Protein AF-A0A0B1SSV5-F1 (afdb_monomer_lite)

Foldseek 3Di:
DPPDDDDDPPPPQAQDADPPPVVRDRDHPPDPDDPDPPPPDDPDPPDDPVLVVQLVVLVCCLPPPVLLVLLLVLLVVPDPDPVSSVVVSVVSVLLSVCLNVLSVCCRPPPPDCPVVLSVLSVVLSVLVVVLSVCSNPPDPPNVVSVVVSVVSSVVSVVVVVVVVVVVVVVVVD

Organism: Oesophagostomum dentatum (NCBI:txid61180)

Sequence (173 aa):
MCGKFLYAPENTAHGTTCPDYRCRSIYDRNGMGVRVYPECLEPKKLIKKKFANICATARNERFNASRKTEFEEAVAKIFFSEKDVHKLKDFRKEVLFLVENCTAWLYIRLPEDHGRLKTLVMQLLHNFLEFQEEILHPRAGFATRVEELQAAVNELLASFRRCKRKQLSSSVE

Secondary structure (DSSP, 8-state):
---------TT--TTP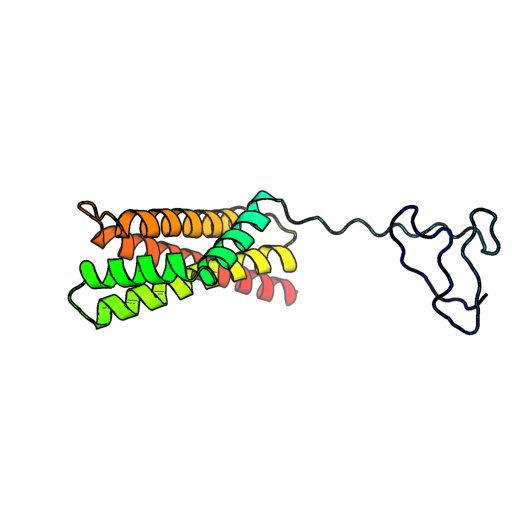BPS-TTT--B--TT-SS-------PPPP-PPPHHHHHHHHHHHHHHH-HHHHHHHHHHHHHH---HHHHHHHHHHHHHHHHHHHHHHHHHHHS--S--HHHHHHHHHHHHHHHHHHHHTTSPPTTHHHHHHHHHHHHHHHHHHHHHHHHHHHHTT--

pLDDT: mean 80.58, std 15.14, range [39.09, 97.5]

Structure (mmCIF, N/CA/C/O backbone):
data_AF-A0A0B1SSV5-F1
#
_entry.id   AF-A0A0B1SSV5-F1
#
loop_
_atom_site.group_PDB
_atom_site.id
_atom_site.type_symbol
_atom_site.label_atom_id
_atom_site.label_alt_id
_atom_site.label_comp_id
_atom_site.label_asym_id
_atom_site.label_entity_id
_atom_site.label_seq_id
_atom_site.pdbx_PDB_ins_code
_atom_site.Cartn_x
_atom_site.Cartn_y
_atom_site.Cartn_z
_atom_site.occupancy
_atom_site.B_iso_or_equiv
_atom_site.auth_seq_id
_atom_site.auth_comp_id
_atom_site.auth_asym_id
_atom_site.auth_atom_id
_atom_site.pdbx_PDB_model_num
ATOM 1 N N . MET A 1 1 ? 39.521 19.557 -32.154 1.00 58.84 1 MET A N 1
ATOM 2 C CA . MET A 1 1 ? 38.350 18.934 -31.491 1.00 58.84 1 MET A CA 1
ATOM 3 C C . MET A 1 1 ? 38.816 18.263 -30.207 1.00 58.84 1 MET A C 1
ATOM 5 O O . MET A 1 1 ? 39.871 17.648 -30.236 1.00 58.84 1 MET A O 1
ATOM 9 N N . CYS A 1 2 ? 38.084 18.384 -29.094 1.00 64.56 2 CYS A N 1
ATOM 10 C CA . CYS A 1 2 ? 38.518 17.876 -27.780 1.00 64.56 2 CYS A CA 1
ATOM 11 C C . CYS A 1 2 ? 38.210 16.384 -27.522 1.00 64.56 2 CYS A C 1
ATOM 13 O O . CYS A 1 2 ? 38.429 15.913 -26.412 1.00 64.56 2 CYS A O 1
ATOM 15 N N . GLY A 1 3 ? 37.672 15.650 -28.508 1.00 61.50 3 GLY A N 1
ATOM 16 C CA . GLY A 1 3 ? 37.435 14.197 -28.427 1.00 61.50 3 GLY A CA 1
ATOM 17 C C . GLY A 1 3 ? 36.405 13.743 -27.382 1.00 61.50 3 GLY A C 1
ATOM 18 O O . GLY A 1 3 ? 36.307 12.554 -27.106 1.00 61.50 3 GLY A O 1
ATOM 19 N N . LYS A 1 4 ? 35.648 14.670 -26.780 1.00 62.28 4 LYS A N 1
ATOM 20 C CA . LYS A 1 4 ? 34.644 14.369 -25.751 1.00 62.28 4 LYS A CA 1
ATOM 21 C C . LYS A 1 4 ? 33.272 14.142 -26.377 1.00 62.28 4 LYS A C 1
ATOM 23 O O . LYS A 1 4 ? 32.850 14.908 -27.242 1.00 62.28 4 LYS A O 1
ATOM 28 N N . PHE A 1 5 ? 32.574 13.121 -25.890 1.00 64.50 5 PHE A N 1
ATOM 29 C CA . PHE A 1 5 ? 31.191 12.834 -26.255 1.00 64.50 5 PHE A CA 1
ATOM 30 C C . PHE A 1 5 ? 30.236 13.767 -25.503 1.00 64.50 5 PHE A C 1
ATOM 32 O O . PHE A 1 5 ? 30.380 13.969 -24.296 1.00 64.50 5 PHE A O 1
ATOM 39 N N . LEU A 1 6 ? 29.260 14.322 -26.222 1.00 65.81 6 LEU A N 1
ATOM 40 C CA . LEU A 1 6 ? 28.145 15.075 -25.655 1.00 65.81 6 LEU A CA 1
ATOM 41 C C . LEU A 1 6 ? 26.880 14.225 -25.782 1.00 65.81 6 LEU A C 1
ATOM 43 O O . LEU A 1 6 ? 26.533 13.801 -26.881 1.00 65.81 6 LEU A O 1
ATOM 47 N N . TYR A 1 7 ? 26.177 14.028 -24.671 1.00 67.00 7 TYR A N 1
ATOM 48 C CA . TYR A 1 7 ? 24.841 13.444 -24.674 1.00 67.00 7 TYR A CA 1
ATOM 49 C C . TYR A 1 7 ? 23.818 14.578 -24.673 1.00 67.00 7 TYR A C 1
ATOM 51 O O . TYR A 1 7 ? 23.822 15.412 -23.768 1.00 67.00 7 TYR A O 1
ATOM 59 N N . ALA A 1 8 ? 22.953 14.612 -25.681 1.00 65.06 8 ALA A N 1
ATOM 60 C CA . ALA A 1 8 ? 21.876 15.586 -25.793 1.00 65.06 8 ALA A CA 1
ATOM 61 C C . ALA A 1 8 ? 20.588 14.880 -26.247 1.00 65.06 8 ALA A C 1
ATOM 63 O O . ALA A 1 8 ? 20.671 13.923 -27.020 1.00 65.06 8 ALA A O 1
ATOM 64 N N . PRO A 1 9 ? 19.409 15.325 -25.780 1.00 62.78 9 PRO A N 1
ATOM 65 C CA . PRO A 1 9 ? 18.135 14.910 -26.355 1.00 62.78 9 PRO A CA 1
ATOM 66 C C . PRO A 1 9 ? 18.072 15.112 -27.878 1.00 62.78 9 PRO A C 1
ATOM 68 O O . PRO A 1 9 ? 18.775 15.947 -28.458 1.00 62.78 9 PRO A O 1
ATOM 71 N N . GLU A 1 10 ? 17.204 14.342 -28.535 1.00 57.19 10 GLU A N 1
ATOM 72 C CA . GLU A 1 10 ? 17.016 14.434 -29.981 1.00 57.19 10 GLU A CA 1
ATOM 73 C C . GLU A 1 10 ? 16.643 15.872 -30.378 1.00 57.19 10 GLU A C 1
ATOM 75 O O . GLU A 1 10 ? 15.768 16.493 -29.774 1.00 57.19 10 GLU A O 1
ATOM 80 N N . ASN A 1 11 ? 17.336 16.417 -31.381 1.00 61.38 11 ASN A N 1
ATOM 81 C CA . ASN A 1 11 ? 17.186 17.791 -31.877 1.00 61.38 11 ASN A CA 1
ATOM 82 C C . ASN A 1 11 ? 17.589 18.932 -30.918 1.00 61.38 11 ASN A C 1
ATOM 84 O O . ASN A 1 11 ? 17.426 20.093 -31.289 1.00 61.38 11 ASN A O 1
ATOM 88 N N . THR A 1 12 ? 18.173 18.665 -29.742 1.00 66.81 12 THR A N 1
ATOM 89 C CA . THR A 1 12 ? 18.603 19.732 -28.807 1.00 66.81 12 THR A CA 1
ATOM 90 C C . THR A 1 12 ? 20.107 20.003 -28.813 1.00 66.81 12 THR A C 1
ATOM 92 O O . THR A 1 12 ? 20.572 20.894 -28.111 1.00 66.81 12 THR A O 1
ATOM 95 N N . ALA A 1 13 ? 20.891 19.246 -29.585 1.00 65.44 13 ALA A N 1
ATOM 96 C CA . ALA A 1 13 ? 22.340 19.447 -29.678 1.00 65.44 13 ALA A CA 1
ATOM 97 C C . ALA A 1 13 ? 22.713 20.792 -30.332 1.00 65.44 13 ALA A C 1
ATOM 99 O O . ALA A 1 13 ? 23.773 21.346 -30.051 1.00 65.44 13 ALA A O 1
ATOM 100 N N . HIS A 1 14 ? 21.839 21.336 -31.184 1.00 66.50 14 HIS A N 1
ATOM 101 C CA . HIS A 1 14 ? 22.091 22.583 -31.899 1.00 66.50 14 HIS A CA 1
ATOM 102 C C . HIS A 1 14 ? 22.230 23.777 -30.944 1.00 66.50 14 HIS A C 1
ATOM 104 O O . HIS A 1 14 ? 21.390 23.980 -30.072 1.00 66.50 14 HIS A O 1
ATOM 110 N N . GLY A 1 15 ? 23.286 24.575 -31.115 1.00 65.94 15 GLY A N 1
ATOM 111 C CA . GLY A 1 15 ? 23.541 25.760 -30.291 1.00 65.94 15 GLY A CA 1
ATOM 112 C C . GLY A 1 15 ? 24.080 25.451 -28.890 1.00 65.94 15 GLY A C 1
ATOM 113 O O . GLY A 1 15 ? 24.327 26.375 -28.120 1.00 65.94 15 GLY A O 1
ATOM 114 N N . THR A 1 16 ? 24.301 24.176 -28.555 1.00 70.44 16 THR A N 1
ATOM 115 C CA . THR A 1 16 ? 24.919 23.792 -27.281 1.00 70.44 16 THR A CA 1
ATOM 116 C C . THR A 1 16 ? 26.423 24.075 -27.330 1.00 70.44 16 THR A C 1
ATOM 118 O O . THR A 1 16 ? 27.085 23.800 -28.331 1.00 70.44 16 THR A O 1
ATOM 121 N N . THR A 1 17 ? 26.983 24.621 -26.251 1.00 69.88 17 THR A N 1
ATOM 122 C CA . THR A 1 17 ? 28.431 24.834 -26.117 1.00 69.88 17 THR A CA 1
ATOM 123 C C . THR A 1 17 ? 29.104 23.563 -25.611 1.00 69.88 17 THR A C 1
ATOM 125 O O . THR A 1 17 ? 28.587 22.887 -24.721 1.00 69.88 17 THR A O 1
ATOM 128 N N . CYS A 1 18 ? 30.282 23.243 -26.146 1.00 70.75 18 CYS A N 1
ATOM 129 C CA . CYS A 1 18 ? 31.104 22.149 -25.647 1.00 70.75 18 CYS A CA 1
ATOM 130 C C . CYS A 1 18 ? 31.358 22.312 -24.135 1.00 70.75 18 CYS A C 1
ATOM 132 O O . CYS A 1 18 ? 31.816 23.377 -23.713 1.00 70.75 18 CYS A O 1
ATOM 134 N N . PRO A 1 19 ? 31.117 21.270 -23.315 1.00 70.19 19 PRO A N 1
ATOM 135 C CA . PRO A 1 19 ? 31.323 21.338 -21.867 1.00 70.19 19 PRO A CA 1
ATOM 136 C C . PRO A 1 19 ? 32.802 21.504 -21.485 1.00 70.19 19 PRO A C 1
ATOM 138 O O . PRO A 1 19 ? 33.124 21.836 -20.346 1.00 70.19 19 PRO A O 1
ATOM 141 N N . ASP A 1 20 ? 33.725 21.287 -22.427 1.00 69.88 20 ASP A N 1
ATOM 142 C CA . ASP A 1 20 ? 35.121 21.666 -22.258 1.00 69.88 20 ASP A CA 1
ATOM 143 C C . ASP A 1 20 ? 35.307 23.174 -22.482 1.00 69.88 20 ASP A C 1
ATOM 145 O O . ASP A 1 20 ? 35.343 23.665 -23.616 1.00 69.88 20 ASP A O 1
ATOM 149 N N . TYR A 1 21 ? 35.484 23.902 -21.378 1.00 68.56 21 TYR A N 1
ATOM 150 C CA . TYR A 1 21 ? 35.699 25.352 -21.346 1.00 68.56 21 TYR A CA 1
ATOM 151 C C . TYR A 1 21 ? 36.918 25.822 -22.162 1.00 68.56 21 TYR A C 1
ATOM 153 O O . TYR A 1 21 ? 37.008 27.003 -22.515 1.00 68.56 21 TYR A O 1
ATOM 161 N N . ARG A 1 22 ? 37.858 24.918 -22.475 1.00 68.69 22 ARG A N 1
ATOM 162 C CA . ARG A 1 22 ? 39.010 25.206 -23.343 1.00 68.69 22 ARG A CA 1
ATOM 163 C C . ARG A 1 22 ? 38.681 25.044 -24.827 1.00 68.69 22 ARG A C 1
ATOM 165 O O . ARG A 1 22 ? 39.333 25.673 -25.650 1.00 68.69 22 ARG A O 1
ATOM 172 N N . CYS A 1 23 ? 37.682 24.229 -25.174 1.00 71.25 23 CYS A N 1
ATOM 173 C CA . CYS A 1 23 ? 37.288 23.961 -26.559 1.00 71.25 23 CYS A CA 1
ATOM 174 C C . CYS A 1 23 ? 36.382 25.064 -27.126 1.00 71.25 23 CYS A C 1
ATOM 176 O O . CYS A 1 23 ? 36.521 25.404 -28.297 1.00 71.25 23 CYS A O 1
ATOM 178 N N . ARG A 1 24 ? 35.459 25.609 -26.312 1.00 66.25 24 ARG A N 1
ATOM 179 C CA . ARG A 1 24 ? 34.508 26.704 -26.647 1.00 66.25 24 ARG A CA 1
ATOM 180 C C . ARG A 1 24 ? 33.706 26.540 -27.950 1.00 66.25 24 ARG A C 1
ATOM 182 O O . ARG A 1 24 ? 33.077 27.488 -28.407 1.00 66.25 24 ARG A O 1
ATOM 189 N N . SER A 1 25 ? 33.724 25.359 -28.558 1.00 66.38 25 SER A N 1
ATOM 190 C CA . SER A 1 25 ? 33.021 25.091 -29.808 1.00 66.38 25 SER A CA 1
ATOM 191 C C . SER A 1 25 ? 31.519 25.026 -29.559 1.00 66.38 25 SER A C 1
ATOM 193 O O . SER A 1 25 ? 31.085 24.484 -28.543 1.00 66.38 25 SER A O 1
ATOM 195 N N . ILE A 1 26 ? 30.742 25.565 -30.492 1.00 65.12 26 ILE A N 1
ATOM 196 C CA . ILE A 1 26 ? 29.282 25.490 -30.494 1.00 65.12 26 ILE A CA 1
ATOM 197 C C . ILE A 1 26 ? 28.891 24.440 -31.530 1.00 65.12 26 ILE A C 1
ATOM 199 O O . ILE A 1 26 ? 29.403 24.461 -32.650 1.00 65.12 26 ILE A O 1
ATOM 203 N N . TYR A 1 27 ? 28.014 23.511 -31.160 1.00 65.81 27 TYR A N 1
ATOM 204 C CA . TYR A 1 27 ? 27.519 22.493 -32.083 1.00 65.81 27 TYR A CA 1
ATOM 205 C C . TYR A 1 27 ? 26.519 23.138 -33.059 1.00 65.81 27 TYR A C 1
ATOM 207 O O . TYR A 1 27 ? 25.364 23.400 -32.714 1.00 65.81 27 TYR A O 1
ATOM 215 N N . ASP A 1 28 ? 26.967 23.445 -34.278 1.00 60.53 28 ASP A N 1
ATOM 216 C CA . ASP A 1 28 ? 26.138 24.014 -35.342 1.00 60.53 28 ASP A CA 1
ATOM 217 C C . ASP A 1 28 ? 25.609 22.942 -36.313 1.00 60.53 28 ASP A C 1
ATOM 219 O O . ASP A 1 28 ? 26.087 21.810 -36.370 1.00 60.53 28 ASP A O 1
ATOM 223 N N . ARG A 1 29 ? 24.564 23.293 -37.075 1.00 53.19 29 ARG A N 1
ATOM 224 C CA . ARG A 1 29 ? 23.945 22.407 -38.081 1.00 53.19 29 ARG A CA 1
ATOM 225 C C . ARG A 1 29 ? 24.856 22.179 -39.300 1.00 53.19 29 ARG A C 1
ATOM 227 O O . ARG A 1 29 ? 24.595 21.273 -40.084 1.00 53.19 29 ARG A O 1
ATOM 234 N N . ASN A 1 30 ? 25.897 23.006 -39.443 1.00 51.84 30 ASN A N 1
ATOM 235 C CA . ASN A 1 30 ? 26.747 23.108 -40.629 1.00 51.84 30 ASN A CA 1
ATOM 236 C C . ASN A 1 30 ? 28.135 22.471 -40.461 1.00 51.84 30 ASN A C 1
ATOM 238 O O . ASN A 1 30 ? 28.921 22.481 -41.404 1.00 51.84 30 ASN A O 1
ATOM 242 N N . GLY A 1 31 ? 28.409 21.823 -39.329 1.00 51.28 31 GLY A N 1
ATOM 243 C CA . GLY A 1 31 ? 29.458 20.818 -39.244 1.00 51.28 31 GLY A CA 1
ATOM 244 C C . GLY A 1 31 ? 30.871 21.376 -39.109 1.00 51.28 31 GLY A C 1
ATOM 245 O O . GLY A 1 31 ? 31.765 20.950 -39.835 1.00 51.28 31 GLY A O 1
ATOM 246 N N . MET A 1 32 ? 31.141 22.160 -38.061 1.00 48.69 32 MET A N 1
ATOM 247 C CA . MET A 1 32 ? 32.483 22.127 -37.436 1.00 48.69 32 MET A CA 1
ATOM 248 C C . MET A 1 32 ? 32.670 20.902 -36.518 1.00 48.69 32 MET A C 1
ATOM 250 O O . MET A 1 32 ? 33.311 20.949 -35.468 1.00 48.69 32 MET A O 1
ATOM 254 N N . GLY A 1 33 ? 32.107 19.777 -36.942 1.00 49.50 33 GLY A N 1
ATOM 255 C CA . GLY A 1 33 ? 32.162 18.461 -36.334 1.00 49.50 33 GLY A CA 1
ATOM 256 C C . GLY A 1 33 ? 32.097 17.459 -37.475 1.00 49.50 33 GLY A C 1
ATOM 257 O O . GLY A 1 33 ? 31.255 17.601 -38.359 1.00 49.50 33 GLY A O 1
ATOM 258 N N . VAL A 1 34 ? 32.988 16.467 -37.489 1.00 50.06 34 VAL A N 1
ATOM 259 C CA . VAL A 1 34 ? 32.833 15.276 -38.339 1.00 50.06 34 VAL A CA 1
ATOM 260 C C . VAL A 1 34 ? 31.371 14.830 -38.241 1.00 50.06 34 VAL A C 1
ATOM 262 O O . VAL A 1 34 ? 30.831 14.870 -37.135 1.00 50.06 34 VAL A O 1
ATOM 265 N N . ARG A 1 35 ? 30.721 14.443 -39.355 1.00 43.84 35 ARG A N 1
ATOM 266 C CA . ARG A 1 35 ? 29.391 13.807 -39.299 1.00 43.84 35 ARG A CA 1
ATOM 267 C C . ARG A 1 35 ? 29.496 12.597 -38.379 1.00 43.84 35 ARG A C 1
ATOM 269 O O . ARG A 1 35 ? 29.923 11.525 -38.791 1.00 43.84 35 ARG A O 1
ATOM 276 N N . VAL A 1 36 ? 29.155 12.799 -37.120 1.00 51.47 36 VAL A N 1
ATOM 277 C CA . VAL A 1 36 ? 28.980 11.740 -36.151 1.00 51.47 36 VAL A CA 1
ATOM 278 C C . VAL A 1 36 ? 27.577 11.233 -36.392 1.00 51.47 36 VAL A C 1
ATOM 280 O O . VAL A 1 36 ? 26.621 12.001 -36.331 1.00 51.47 36 VAL A O 1
ATOM 283 N N . TYR A 1 37 ? 27.457 9.957 -36.738 1.00 51.94 37 TYR A N 1
ATOM 284 C CA . TYR A 1 37 ? 26.188 9.271 -36.580 1.00 51.94 37 TYR A CA 1
ATOM 285 C C . TYR A 1 37 ? 25.991 9.150 -35.070 1.00 51.94 37 TYR A C 1
ATOM 287 O O . TYR A 1 37 ? 26.777 8.438 -34.439 1.00 51.94 37 TYR A O 1
ATOM 295 N N . PRO A 1 38 ? 25.063 9.910 -34.457 1.00 58.12 38 PRO A N 1
ATOM 296 C CA . PRO A 1 38 ? 24.808 9.740 -33.041 1.00 58.12 38 PRO A CA 1
ATOM 297 C C . PRO A 1 38 ? 24.371 8.292 -32.841 1.00 58.12 38 PRO A C 1
ATOM 299 O O . PRO A 1 38 ? 23.460 7.814 -33.517 1.00 58.12 38 PRO A O 1
ATOM 302 N N . GLU A 1 39 ? 25.042 7.583 -31.939 1.00 57.78 39 GLU A N 1
ATOM 303 C CA . GLU A 1 39 ? 24.510 6.324 -31.445 1.00 57.78 39 GLU A CA 1
ATOM 304 C C . GLU A 1 39 ? 23.254 6.678 -30.649 1.00 57.78 39 GLU A C 1
ATOM 306 O O . GLU A 1 39 ? 23.320 7.203 -29.534 1.00 57.78 39 GLU A O 1
ATOM 311 N N . CYS A 1 40 ? 22.094 6.501 -31.281 1.00 59.00 40 CYS A N 1
ATOM 312 C CA . CYS A 1 40 ? 20.817 6.680 -30.620 1.00 59.00 40 CYS A CA 1
ATOM 313 C C . CYS A 1 40 ? 20.726 5.625 -29.522 1.00 59.00 40 CYS A C 1
ATOM 315 O O . CYS A 1 40 ? 20.554 4.440 -29.799 1.00 59.00 40 CYS A O 1
ATOM 317 N N . LEU A 1 41 ? 20.867 6.060 -28.270 1.00 60.72 41 LEU A N 1
ATOM 318 C CA . LEU A 1 41 ? 20.605 5.186 -27.141 1.00 60.72 41 LEU A CA 1
ATOM 319 C C . LEU A 1 41 ? 19.142 4.764 -27.214 1.00 60.72 41 LEU A C 1
ATOM 321 O O . LEU A 1 41 ? 18.252 5.617 -27.251 1.00 60.72 41 LEU A O 1
ATOM 325 N N . GLU A 1 42 ? 18.903 3.456 -27.201 1.00 56.31 42 GLU A N 1
ATOM 326 C CA . GLU A 1 42 ? 17.555 2.917 -27.087 1.00 56.31 42 GLU A CA 1
ATOM 327 C C . GLU A 1 42 ? 16.862 3.561 -25.876 1.00 56.31 42 GLU A C 1
ATOM 329 O O . GLU A 1 42 ? 17.379 3.471 -24.749 1.00 56.31 42 GLU A O 1
ATOM 334 N N . PRO A 1 43 ? 15.713 4.237 -26.069 1.00 56.25 43 PRO A N 1
ATOM 335 C CA . PRO A 1 43 ? 14.969 4.824 -24.973 1.00 56.25 43 PRO A CA 1
ATOM 336 C C . PRO A 1 43 ? 14.726 3.759 -23.908 1.00 56.25 43 PRO A C 1
ATOM 338 O O . PRO A 1 43 ? 14.086 2.732 -24.157 1.00 56.25 43 PRO A O 1
ATOM 341 N N . LYS A 1 44 ? 15.235 3.990 -22.691 1.00 61.09 44 LYS A N 1
ATOM 342 C CA . LYS A 1 44 ? 14.940 3.112 -21.555 1.00 61.09 44 LYS A CA 1
ATOM 343 C C . LYS A 1 44 ? 13.425 2.954 -21.465 1.00 61.09 44 LYS A C 1
ATOM 345 O O . LYS A 1 44 ? 12.720 3.958 -21.376 1.00 61.09 44 LYS A O 1
ATOM 350 N N . LYS A 1 45 ? 12.942 1.703 -21.481 1.00 57.47 45 LYS A N 1
ATOM 351 C CA . LYS A 1 45 ? 11.513 1.368 -21.375 1.00 57.47 45 LYS A CA 1
ATOM 352 C C . LYS A 1 45 ? 10.878 2.199 -20.262 1.00 57.47 45 LYS A C 1
ATOM 354 O O . LYS A 1 45 ? 11.132 1.962 -19.081 1.00 57.47 45 LYS A O 1
ATOM 359 N N . LEU A 1 46 ? 10.071 3.183 -20.654 1.00 65.94 46 LEU A N 1
ATOM 360 C CA . LEU A 1 46 ? 9.360 4.026 -19.711 1.00 65.94 46 LEU A CA 1
ATOM 361 C C . LEU A 1 46 ? 8.429 3.147 -18.881 1.00 65.94 46 LEU A C 1
ATOM 363 O O . LEU A 1 46 ? 7.766 2.231 -19.380 1.00 65.94 46 LEU A O 1
ATOM 367 N N . ILE A 1 47 ? 8.402 3.430 -17.586 1.00 69.06 47 ILE A N 1
ATOM 368 C CA . ILE A 1 47 ? 7.518 2.769 -16.646 1.00 69.06 47 ILE A CA 1
ATOM 369 C C . ILE A 1 47 ? 6.072 2.908 -17.150 1.00 69.06 47 ILE A C 1
ATOM 371 O O . ILE A 1 47 ? 5.577 4.023 -17.319 1.00 69.06 47 ILE A O 1
ATOM 375 N N . LYS A 1 48 ? 5.368 1.784 -17.377 1.00 75.69 48 LYS A N 1
ATOM 376 C CA . LYS A 1 48 ? 3.952 1.827 -17.784 1.00 75.69 48 LYS A CA 1
ATOM 377 C C . LYS A 1 48 ? 3.172 2.654 -16.757 1.00 75.69 48 LYS A C 1
ATOM 379 O O . LYS A 1 48 ? 3.157 2.307 -15.575 1.00 75.69 48 LYS A O 1
ATOM 384 N N . LYS A 1 49 ? 2.468 3.693 -17.227 1.00 81.06 49 LYS A N 1
ATOM 385 C CA . LYS A 1 49 ? 1.716 4.654 -16.395 1.00 81.06 49 LYS A CA 1
ATOM 386 C C . LYS A 1 49 ? 0.922 3.975 -15.278 1.00 81.06 49 LYS A C 1
ATOM 388 O O . LYS A 1 49 ? 1.001 4.394 -14.132 1.00 81.06 49 LYS A O 1
ATOM 393 N N . LYS A 1 50 ? 0.239 2.866 -15.588 1.00 79.50 50 LYS A N 1
ATOM 394 C CA . LYS A 1 50 ? -0.587 2.134 -14.620 1.00 79.50 50 LYS A CA 1
ATOM 395 C C . LYS A 1 50 ? 0.144 1.707 -13.344 1.00 79.50 50 LYS A C 1
ATOM 397 O O . LYS A 1 50 ? -0.456 1.829 -12.287 1.00 79.50 50 LYS A O 1
ATOM 402 N N . PHE A 1 51 ? 1.414 1.284 -13.392 1.00 79.56 51 PHE A N 1
ATOM 403 C CA . PHE A 1 51 ? 2.132 0.970 -12.149 1.00 79.56 51 PHE A CA 1
ATOM 404 C C . PHE A 1 51 ? 3.041 2.101 -11.644 1.00 79.56 51 PHE A C 1
ATOM 406 O O . PHE A 1 51 ? 3.386 2.0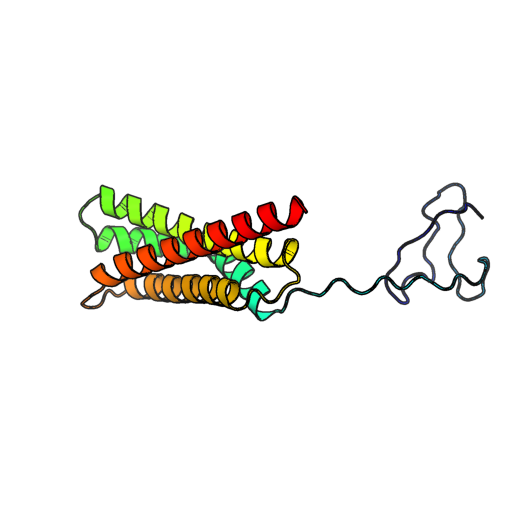98 -10.470 1.00 79.56 51 PHE A O 1
ATOM 413 N N . ALA A 1 52 ? 3.380 3.109 -12.465 1.00 84.44 52 ALA A N 1
ATOM 414 C CA . ALA A 1 52 ? 3.889 4.378 -11.914 1.00 84.44 52 ALA A CA 1
ATOM 415 C C . ALA A 1 52 ? 2.848 4.998 -10.972 1.00 84.44 52 ALA A C 1
ATOM 417 O O . ALA A 1 52 ? 3.190 5.420 -9.871 1.00 84.44 52 ALA A O 1
ATOM 418 N N . ASN A 1 53 ? 1.576 4.958 -11.377 1.00 89.94 53 ASN A N 1
ATOM 419 C CA . ASN A 1 53 ? 0.456 5.412 -10.565 1.00 89.94 53 ASN A CA 1
ATOM 420 C C . ASN A 1 53 ? 0.365 4.638 -9.246 1.00 89.94 53 ASN A C 1
ATOM 422 O O . ASN A 1 53 ? 0.248 5.272 -8.216 1.00 89.94 53 ASN A O 1
ATOM 426 N N . ILE A 1 54 ? 0.501 3.306 -9.246 1.00 92.31 54 ILE A N 1
ATOM 427 C CA . ILE A 1 54 ? 0.486 2.501 -8.005 1.00 92.31 54 ILE A CA 1
ATOM 428 C C . ILE A 1 54 ? 1.562 2.976 -7.017 1.00 92.31 54 ILE A C 1
ATOM 430 O O . ILE A 1 54 ? 1.264 3.224 -5.849 1.00 92.31 54 ILE A O 1
ATOM 434 N N . CYS A 1 55 ? 2.801 3.153 -7.490 1.00 91.75 55 CYS A N 1
ATOM 435 C CA . CYS A 1 55 ? 3.903 3.652 -6.664 1.00 91.75 55 CYS A CA 1
ATOM 436 C C . CYS A 1 55 ? 3.614 5.064 -6.129 1.00 91.75 55 CYS A C 1
ATOM 438 O O . CYS A 1 55 ? 3.754 5.323 -4.934 1.00 91.75 55 CYS A O 1
ATOM 440 N N . ALA A 1 56 ? 3.166 5.966 -7.008 1.00 92.69 56 ALA A N 1
ATOM 441 C CA . ALA A 1 56 ? 2.846 7.343 -6.656 1.00 92.69 56 ALA A CA 1
ATOM 442 C C . ALA A 1 56 ? 1.677 7.432 -5.666 1.00 92.69 56 ALA A C 1
ATOM 444 O O . ALA A 1 56 ? 1.756 8.189 -4.707 1.00 92.69 56 ALA A O 1
ATOM 445 N N . THR A 1 57 ? 0.624 6.634 -5.846 1.00 95.75 57 THR A N 1
ATOM 446 C CA . THR A 1 57 ? -0.516 6.561 -4.930 1.00 95.75 57 THR A CA 1
ATOM 447 C C . THR A 1 57 ? -0.067 6.089 -3.554 1.00 95.75 57 THR A C 1
ATOM 449 O O . THR A 1 57 ? -0.346 6.773 -2.575 1.00 95.75 57 THR A O 1
ATOM 452 N N . ALA A 1 58 ? 0.690 4.990 -3.463 1.00 96.44 58 ALA A N 1
ATOM 453 C CA . ALA A 1 58 ? 1.207 4.513 -2.181 1.00 96.44 58 ALA A CA 1
ATOM 454 C C . ALA A 1 58 ? 2.081 5.571 -1.489 1.00 96.44 58 ALA A C 1
ATOM 456 O O . ALA A 1 58 ? 1.919 5.833 -0.297 1.00 96.44 58 ALA A O 1
ATOM 457 N N . ARG A 1 59 ? 2.961 6.238 -2.247 1.00 95.56 59 ARG A N 1
ATOM 458 C CA . ARG A 1 59 ? 3.792 7.338 -1.746 1.00 95.56 59 ARG A CA 1
ATOM 459 C C . ARG A 1 59 ? 2.947 8.508 -1.240 1.00 95.56 59 ARG A C 1
ATOM 461 O O . ARG A 1 59 ? 3.179 8.988 -0.134 1.00 95.56 59 ARG A O 1
ATOM 468 N N . ASN A 1 60 ? 1.968 8.955 -2.018 1.00 96.94 60 ASN A N 1
ATOM 469 C CA . ASN A 1 60 ? 1.093 10.062 -1.644 1.00 96.94 60 ASN A CA 1
ATOM 470 C C . ASN A 1 60 ? 0.310 9.729 -0.373 1.00 96.94 60 ASN A C 1
ATOM 472 O O . ASN A 1 60 ? 0.284 10.541 0.543 1.00 96.94 60 ASN A O 1
ATOM 476 N N . GLU A 1 61 ? -0.236 8.518 -0.262 1.00 96.12 61 GLU A N 1
ATOM 477 C CA . GLU A 1 61 ? -0.916 8.059 0.951 1.00 96.12 61 GLU A CA 1
ATOM 478 C C . GLU A 1 61 ? 0.006 8.042 2.174 1.00 96.12 61 GLU A C 1
ATOM 480 O O . GLU A 1 61 ? -0.406 8.439 3.265 1.00 96.12 61 GLU A O 1
ATOM 485 N N . ARG A 1 62 ? 1.277 7.649 2.026 1.00 95.62 62 ARG A N 1
ATOM 486 C CA . ARG A 1 62 ? 2.236 7.684 3.146 1.00 95.62 62 ARG A CA 1
ATOM 487 C C . ARG A 1 62 ? 2.437 9.086 3.700 1.00 95.62 62 ARG A C 1
ATOM 489 O O . ARG A 1 62 ? 2.556 9.236 4.914 1.00 95.62 62 ARG A O 1
ATOM 496 N N . PHE A 1 63 ? 2.519 10.073 2.814 1.00 95.25 63 PHE A N 1
ATOM 497 C CA . PHE A 1 63 ? 2.830 11.456 3.169 1.00 95.25 63 PHE A CA 1
ATOM 498 C C . PHE A 1 63 ? 1.591 12.341 3.337 1.00 95.25 63 PHE A C 1
ATOM 500 O O . PHE A 1 63 ? 1.722 13.491 3.750 1.00 95.25 63 PHE A O 1
ATOM 507 N N . ASN A 1 64 ? 0.390 11.823 3.075 1.00 96.50 64 ASN A N 1
ATOM 508 C CA . ASN A 1 64 ? -0.848 12.546 3.315 1.00 96.50 64 ASN A CA 1
ATOM 509 C C . ASN A 1 64 ? -1.164 12.570 4.817 1.00 96.50 64 ASN A C 1
ATOM 511 O O . ASN A 1 64 ? -1.669 11.599 5.384 1.00 96.50 64 ASN A O 1
ATOM 515 N N . ALA A 1 65 ? -0.851 13.698 5.457 1.00 96.19 65 ALA A N 1
ATOM 516 C CA . ALA A 1 65 ? -1.066 13.895 6.886 1.00 96.19 65 ALA A CA 1
ATOM 517 C C . ALA A 1 65 ? -2.555 13.847 7.267 1.00 96.19 65 ALA A C 1
ATOM 519 O O . ALA A 1 65 ? -2.880 13.222 8.269 1.00 96.19 65 ALA A O 1
ATOM 520 N N . SER A 1 66 ? -3.445 14.431 6.450 1.00 96.38 66 SER A N 1
ATOM 521 C CA . SER A 1 66 ? -4.898 14.430 6.704 1.00 96.38 66 SER A CA 1
ATOM 522 C C . SER A 1 66 ? -5.436 13.006 6.760 1.00 96.38 66 SER A C 1
ATOM 524 O O . SER A 1 66 ? -5.964 12.576 7.781 1.00 96.38 66 SER A O 1
ATOM 526 N N . ARG A 1 67 ? -5.173 12.222 5.707 1.00 94.75 67 ARG A N 1
ATOM 527 C CA . ARG A 1 67 ? -5.641 10.833 5.610 1.00 94.75 67 ARG A CA 1
ATOM 528 C C . ARG A 1 67 ? -5.054 9.937 6.689 1.00 94.75 67 ARG A C 1
ATOM 530 O O . ARG A 1 67 ? -5.719 9.023 7.169 1.00 94.75 67 ARG A O 1
ATOM 537 N N . LYS A 1 68 ? -3.799 10.182 7.072 1.00 95.44 68 LYS A N 1
ATOM 538 C CA . LYS A 1 68 ? -3.179 9.485 8.199 1.00 95.44 68 LYS A CA 1
ATOM 539 C C . LYS A 1 68 ? -3.947 9.772 9.491 1.00 95.44 68 LYS A C 1
ATOM 541 O O . LYS A 1 68 ? -4.288 8.826 10.188 1.00 95.44 68 LYS A O 1
ATOM 546 N N . THR A 1 69 ? -4.215 11.038 9.800 1.00 95.50 69 THR A N 1
ATOM 547 C CA . THR A 1 69 ? -4.940 11.426 11.017 1.00 95.50 69 THR A CA 1
ATOM 548 C C . THR A 1 69 ? -6.353 10.848 11.038 1.00 95.50 69 THR A C 1
ATOM 550 O O . THR A 1 69 ? -6.714 10.201 12.014 1.00 95.50 69 THR A O 1
ATOM 553 N N . GLU A 1 70 ? -7.108 10.977 9.944 1.00 94.88 70 GLU A N 1
ATOM 554 C CA . GLU A 1 70 ? -8.460 10.409 9.811 1.00 94.88 70 GLU A CA 1
ATOM 555 C C . GLU A 1 70 ? -8.478 8.898 10.080 1.00 94.88 70 GLU A C 1
ATOM 557 O O . GLU A 1 70 ? -9.297 8.406 10.858 1.00 94.88 70 GLU A O 1
ATOM 562 N N . PHE A 1 71 ? -7.530 8.160 9.491 1.00 94.12 71 PHE A N 1
ATOM 563 C CA . PHE A 1 71 ? -7.381 6.727 9.735 1.00 94.12 71 PHE A CA 1
ATOM 564 C C . PHE A 1 71 ? -7.078 6.430 11.206 1.00 94.12 71 PHE A C 1
ATOM 566 O O . PHE A 1 71 ? -7.710 5.568 11.811 1.00 94.12 71 PHE A O 1
ATOM 573 N N . GLU A 1 72 ? -6.111 7.132 11.797 1.00 94.19 72 GLU A N 1
ATOM 574 C CA . GLU A 1 72 ? -5.704 6.905 13.183 1.00 94.19 72 GLU A CA 1
ATOM 575 C C . GLU A 1 72 ? -6.828 7.194 14.186 1.00 94.19 72 GLU A C 1
ATOM 577 O O . GLU A 1 72 ? -6.982 6.449 15.158 1.00 94.19 72 GLU A O 1
ATOM 582 N N . GLU A 1 73 ? -7.627 8.232 13.941 1.00 93.38 73 GLU A N 1
ATOM 583 C CA . GLU A 1 73 ? -8.817 8.551 14.729 1.00 93.38 73 GLU A CA 1
ATOM 584 C C . GLU A 1 73 ? -9.912 7.493 14.566 1.00 93.38 73 GLU A C 1
ATOM 586 O O . GLU A 1 73 ? -10.538 7.103 15.552 1.00 93.38 73 GLU A O 1
ATOM 591 N N . ALA A 1 74 ? -10.143 7.001 13.347 1.00 92.25 74 ALA A N 1
ATOM 592 C CA . ALA A 1 74 ? -11.120 5.946 13.090 1.00 92.25 74 ALA A CA 1
ATOM 593 C C . ALA A 1 74 ? -10.733 4.629 13.778 1.00 92.25 74 ALA A C 1
ATOM 595 O O . ALA A 1 74 ? -11.562 4.021 14.456 1.00 92.25 74 ALA A O 1
ATOM 596 N N . VAL A 1 75 ? -9.457 4.231 13.703 1.00 91.56 75 VAL A N 1
ATOM 597 C CA . VAL A 1 75 ? -8.929 3.067 14.434 1.00 91.56 75 VAL A CA 1
ATOM 598 C C . VAL A 1 75 ? -9.184 3.215 15.938 1.00 91.56 75 VAL A C 1
ATOM 600 O O . VAL A 1 75 ? -9.691 2.286 16.564 1.00 91.56 75 VAL A O 1
ATOM 603 N N . ALA A 1 76 ? -8.879 4.376 16.524 1.00 91.38 76 ALA A N 1
ATOM 604 C CA . ALA A 1 76 ? -9.071 4.609 17.958 1.00 91.38 76 ALA A CA 1
ATOM 605 C C . ALA A 1 76 ? -10.548 4.563 18.395 1.00 91.38 76 ALA A C 1
ATOM 607 O O . ALA A 1 76 ? -10.836 4.233 19.541 1.00 91.38 76 ALA A O 1
ATOM 608 N N . LYS A 1 77 ? -11.488 4.875 17.492 1.00 89.38 77 LYS A N 1
ATOM 609 C CA . LYS A 1 77 ? -12.935 4.796 17.758 1.00 89.38 77 LYS A CA 1
ATOM 610 C C . LYS A 1 77 ? -13.472 3.364 17.724 1.00 89.38 77 LYS A C 1
ATOM 612 O O . LYS A 1 77 ? -14.447 3.071 18.406 1.00 89.38 77 LYS A O 1
ATOM 617 N N . ILE A 1 78 ? -12.876 2.496 16.909 1.00 85.44 78 ILE A N 1
ATOM 618 C CA . ILE A 1 78 ? -13.372 1.130 16.669 1.00 85.44 78 ILE A CA 1
ATOM 619 C C . ILE A 1 78 ? -12.742 0.128 17.629 1.00 85.44 78 ILE A C 1
ATOM 621 O O . ILE A 1 78 ? -13.399 -0.813 18.071 1.00 85.44 78 ILE A O 1
ATOM 625 N N . PHE A 1 79 ? -11.460 0.310 17.936 1.00 83.50 79 PHE A N 1
ATOM 626 C CA . PHE A 1 79 ? -10.689 -0.634 18.729 1.00 83.50 79 PHE A CA 1
ATOM 627 C C . PHE A 1 79 ? -10.467 -0.086 20.137 1.00 83.50 79 PHE A C 1
ATOM 629 O O . PHE A 1 79 ? -9.854 0.958 20.323 1.00 83.50 79 PHE A O 1
ATOM 636 N N . PHE A 1 80 ? -10.922 -0.838 21.139 1.00 81.62 80 PHE A N 1
ATOM 637 C CA . PHE A 1 80 ? -10.764 -0.485 22.557 1.00 81.62 80 PHE A CA 1
ATOM 638 C C . PHE A 1 80 ? -9.377 -0.834 23.119 1.00 81.62 80 PHE A C 1
ATOM 640 O O . PHE A 1 80 ? -8.972 -0.335 24.163 1.00 81.62 80 PHE A O 1
ATOM 647 N N . SER A 1 81 ? -8.651 -1.719 22.436 1.00 89.88 81 SER A N 1
ATOM 648 C CA . SER A 1 81 ? -7.336 -2.211 22.838 1.00 89.88 81 SER A CA 1
ATOM 649 C C . SER A 1 81 ? -6.241 -1.328 22.248 1.00 89.88 81 SER A C 1
ATOM 651 O O . SER A 1 81 ? -6.065 -1.264 21.031 1.00 89.88 81 SER A O 1
ATOM 653 N N . GLU A 1 82 ? -5.457 -0.681 23.114 1.00 89.44 82 GLU A N 1
ATOM 654 C CA . GLU A 1 82 ? -4.331 0.169 22.705 1.00 89.44 82 GLU A CA 1
ATOM 655 C C . GLU A 1 82 ? -3.327 -0.589 21.822 1.00 89.44 82 GLU A C 1
ATOM 657 O O . GLU A 1 82 ? -2.789 -0.039 20.857 1.00 89.44 82 GLU A O 1
ATOM 662 N N . LYS A 1 83 ? -3.131 -1.881 22.105 1.00 89.88 83 LYS A N 1
ATOM 663 C CA . LYS A 1 83 ? -2.269 -2.770 21.323 1.00 89.88 83 LYS A CA 1
ATOM 664 C C . LYS A 1 83 ? -2.773 -2.936 19.888 1.00 89.88 83 LYS A C 1
ATOM 666 O O . LYS A 1 83 ? -1.970 -2.886 18.957 1.00 89.88 83 LYS A O 1
ATOM 671 N N . ASP A 1 84 ? -4.079 -3.119 19.701 1.00 86.88 84 ASP A N 1
ATOM 672 C CA . ASP A 1 84 ? -4.673 -3.304 18.371 1.00 86.88 84 ASP A CA 1
ATOM 673 C C . ASP A 1 84 ? -4.690 -1.995 17.581 1.00 86.88 84 ASP A C 1
ATOM 675 O O . ASP A 1 84 ? -4.401 -1.994 16.382 1.00 86.88 84 ASP A O 1
ATOM 679 N N . VAL A 1 85 ? -4.902 -0.870 18.273 1.00 90.38 85 VAL A N 1
ATOM 680 C CA . VAL A 1 85 ? -4.751 0.468 17.692 1.00 90.38 85 VAL A CA 1
ATOM 681 C C . VAL A 1 85 ? -3.337 0.649 17.141 1.00 90.38 85 VAL A C 1
ATOM 683 O O . VAL A 1 85 ? -3.172 0.946 15.958 1.00 90.38 85 VAL A O 1
ATOM 686 N N . HIS A 1 86 ? -2.304 0.422 17.958 1.00 92.50 86 HIS A N 1
ATOM 687 C CA . HIS A 1 86 ? -0.907 0.561 17.529 1.00 92.50 86 HIS A CA 1
ATOM 688 C C . HIS A 1 86 ? -0.567 -0.376 16.368 1.00 92.50 86 HIS A C 1
ATOM 690 O O . HIS A 1 86 ? 0.033 0.053 15.380 1.00 92.50 86 HIS A O 1
ATOM 696 N N . LYS A 1 87 ? -1.020 -1.631 16.445 1.00 91.12 87 LYS A N 1
ATOM 697 C CA . LYS A 1 87 ? -0.812 -2.623 15.389 1.00 91.12 87 LYS A CA 1
ATOM 698 C C . LYS A 1 87 ? -1.374 -2.151 14.048 1.00 91.12 87 LYS A C 1
ATOM 700 O O . LYS A 1 87 ? -0.682 -2.258 13.042 1.00 91.12 87 LYS A O 1
ATOM 705 N N . LEU A 1 88 ? -2.585 -1.595 14.014 1.00 91.19 88 LEU A N 1
ATOM 706 C CA . LEU A 1 88 ? -3.195 -1.097 12.774 1.00 91.19 88 LEU A CA 1
ATOM 707 C C . LEU A 1 88 ? -2.510 0.162 12.233 1.00 91.19 88 LEU A C 1
ATOM 709 O O . LEU A 1 88 ? -2.365 0.310 11.015 1.00 91.19 88 LEU A O 1
ATOM 713 N N . LYS A 1 89 ? -2.028 1.045 13.115 1.00 93.44 89 LYS A N 1
ATOM 714 C CA . LYS A 1 89 ? -1.224 2.210 12.713 1.00 93.44 89 LYS A CA 1
ATOM 715 C C . LYS A 1 89 ? 0.072 1.793 12.023 1.00 93.44 89 LYS A C 1
ATOM 717 O O . LYS A 1 89 ? 0.442 2.374 10.999 1.00 93.44 89 LYS A O 1
ATOM 722 N N . ASP A 1 90 ? 0.754 0.788 12.558 1.00 93.50 90 ASP A N 1
ATOM 723 C CA . ASP A 1 90 ? 1.975 0.258 11.953 1.00 93.50 90 ASP A CA 1
ATOM 724 C C . ASP A 1 90 ? 1.684 -0.565 10.698 1.00 93.50 90 ASP A C 1
ATOM 726 O O . ASP A 1 90 ? 2.400 -0.425 9.705 1.00 93.50 90 ASP A O 1
ATOM 730 N N . PHE A 1 91 ? 0.573 -1.301 10.677 1.00 93.31 91 PHE A N 1
ATOM 731 C CA . PHE A 1 91 ? 0.121 -2.042 9.504 1.00 93.31 91 PHE A CA 1
ATOM 732 C C . PHE A 1 91 ? -0.108 -1.128 8.292 1.00 93.31 91 PHE A C 1
ATOM 734 O O . PHE A 1 91 ? 0.353 -1.427 7.190 1.00 93.31 91 PHE A O 1
ATOM 741 N N . ARG A 1 92 ? -0.718 0.051 8.488 1.00 95.44 92 ARG A N 1
ATOM 742 C CA . ARG A 1 92 ? -0.838 1.071 7.431 1.00 95.44 92 ARG A CA 1
ATOM 743 C C . ARG A 1 92 ? 0.522 1.458 6.849 1.00 95.44 92 ARG A C 1
ATOM 745 O O . ARG A 1 92 ? 0.672 1.560 5.630 1.00 95.44 92 ARG A O 1
ATOM 752 N N . LYS A 1 93 ? 1.517 1.705 7.707 1.00 95.44 93 LYS A N 1
ATOM 753 C CA . LYS A 1 93 ? 2.870 2.064 7.254 1.00 95.44 93 LYS A CA 1
ATOM 754 C C . LYS A 1 93 ? 3.498 0.909 6.481 1.00 95.44 93 LYS A C 1
ATOM 756 O O . LYS A 1 93 ? 4.084 1.151 5.429 1.00 95.44 93 LYS A O 1
ATOM 761 N N . GLU A 1 94 ? 3.361 -0.312 6.990 1.00 95.56 94 GLU A N 1
ATOM 762 C CA . GLU A 1 94 ? 3.902 -1.527 6.385 1.00 95.56 94 GLU A CA 1
ATOM 763 C C . GLU A 1 94 ? 3.350 -1.737 4.974 1.00 95.56 94 GLU A C 1
ATOM 765 O O . GLU A 1 94 ? 4.132 -1.818 4.027 1.00 95.56 94 GLU A O 1
ATOM 770 N N . VAL A 1 95 ? 2.025 -1.753 4.810 1.00 96.81 95 VAL A N 1
ATOM 771 C CA . VAL A 1 95 ? 1.382 -1.994 3.511 1.00 96.81 95 VAL A CA 1
ATOM 772 C C . VAL A 1 95 ? 1.814 -0.954 2.481 1.00 96.81 95 VAL A C 1
ATOM 774 O O . VAL A 1 95 ? 2.280 -1.310 1.395 1.00 96.81 95 VAL A O 1
ATOM 777 N N . LEU A 1 96 ? 1.722 0.334 2.818 1.00 97.50 96 LEU A N 1
ATOM 778 C CA . LEU A 1 96 ? 2.068 1.403 1.881 1.00 97.50 96 LEU A CA 1
ATOM 779 C C . LEU A 1 96 ? 3.566 1.410 1.539 1.00 97.50 96 LEU A C 1
ATOM 781 O O . LEU A 1 96 ? 3.940 1.621 0.382 1.00 97.50 96 LEU A O 1
ATOM 785 N N . PHE A 1 97 ? 4.432 1.145 2.522 1.00 96.06 97 PHE A N 1
ATOM 786 C CA . PHE A 1 97 ? 5.870 1.006 2.299 1.00 96.06 97 PHE A CA 1
ATOM 787 C C . PHE A 1 97 ? 6.176 -0.184 1.386 1.00 96.06 97 PHE A C 1
ATOM 789 O O . PHE A 1 97 ? 6.967 -0.048 0.448 1.00 96.06 97 PHE A O 1
ATOM 796 N N . LEU A 1 98 ? 5.551 -1.337 1.630 1.00 96.12 98 LEU A N 1
ATOM 797 C CA . LEU A 1 98 ? 5.726 -2.532 0.812 1.00 96.12 98 LEU A CA 1
ATOM 798 C C . LEU A 1 98 ? 5.292 -2.279 -0.626 1.00 96.12 98 LEU A C 1
ATOM 800 O O . LEU A 1 98 ? 6.060 -2.593 -1.531 1.00 96.12 98 LEU A O 1
ATOM 804 N N . VAL A 1 99 ? 4.124 -1.674 -0.852 1.00 96.44 99 VAL A N 1
ATOM 805 C CA . VAL A 1 99 ? 3.631 -1.369 -2.203 1.00 96.44 99 VAL A CA 1
ATOM 806 C C . VAL A 1 99 ? 4.590 -0.441 -2.951 1.00 96.44 99 VAL A C 1
ATOM 808 O O . VAL A 1 99 ? 4.963 -0.757 -4.084 1.00 96.44 99 VAL A O 1
ATOM 811 N N . GLU A 1 100 ? 5.030 0.665 -2.339 1.00 94.25 100 GLU A N 1
ATOM 812 C CA . GLU A 1 100 ? 5.966 1.613 -2.969 1.00 94.25 100 GLU A CA 1
ATOM 813 C C . GLU A 1 100 ? 7.277 0.911 -3.361 1.00 94.25 100 GLU A C 1
ATOM 815 O O . GLU A 1 100 ? 7.689 0.944 -4.524 1.00 94.25 100 GLU A O 1
ATOM 820 N N . ASN A 1 101 ? 7.900 0.204 -2.414 1.00 91.62 101 ASN A N 1
ATOM 821 C CA . ASN A 1 101 ? 9.200 -0.432 -2.630 1.00 91.62 101 ASN A CA 1
ATOM 822 C C . ASN A 1 101 ? 9.123 -1.634 -3.578 1.00 91.62 101 ASN A C 1
ATOM 824 O O . ASN A 1 101 ? 9.991 -1.793 -4.437 1.00 91.62 101 ASN A O 1
ATOM 828 N N . CYS A 1 102 ? 8.090 -2.471 -3.464 1.00 92.19 102 CYS A N 1
ATOM 829 C CA . CYS A 1 102 ? 7.886 -3.615 -4.352 1.00 92.19 102 CYS A CA 1
ATOM 830 C C . CYS A 1 102 ? 7.660 -3.156 -5.792 1.00 92.19 102 CYS A C 1
ATOM 832 O O . CYS A 1 102 ? 8.253 -3.713 -6.717 1.00 92.19 102 CYS A O 1
ATOM 834 N N . THR A 1 103 ? 6.848 -2.113 -5.984 1.00 90.44 103 THR A N 1
ATOM 835 C CA . THR A 1 103 ? 6.609 -1.528 -7.305 1.00 90.44 103 THR A CA 1
ATOM 836 C C . THR A 1 103 ? 7.897 -0.944 -7.880 1.00 90.44 103 THR A C 1
ATOM 838 O O . THR A 1 103 ? 8.259 -1.268 -9.010 1.00 90.44 103 THR A O 1
ATOM 841 N N . ALA A 1 104 ? 8.637 -0.147 -7.100 1.00 87.19 104 ALA A N 1
ATOM 842 C CA . ALA A 1 104 ? 9.920 0.414 -7.522 1.00 87.19 104 ALA A CA 1
ATOM 843 C C . ALA A 1 104 ? 10.938 -0.678 -7.899 1.00 87.19 104 ALA A C 1
ATOM 845 O O . ALA A 1 104 ? 11.589 -0.591 -8.941 1.00 87.19 104 ALA A O 1
ATOM 846 N N . TRP A 1 105 ? 11.040 -1.743 -7.100 1.00 86.69 105 TRP A N 1
ATOM 847 C CA . TRP A 1 105 ? 11.946 -2.858 -7.373 1.00 86.69 105 TRP A CA 1
ATOM 848 C C . TRP A 1 105 ? 11.576 -3.615 -8.653 1.00 86.69 105 TRP A C 1
ATOM 850 O O . TRP A 1 105 ? 12.452 -3.851 -9.487 1.00 86.69 105 TRP A O 1
ATOM 860 N N . LEU A 1 106 ? 10.288 -3.927 -8.852 1.00 86.31 106 LEU A N 1
ATOM 861 C CA . LEU A 1 106 ? 9.787 -4.566 -10.077 1.00 86.31 106 LEU A CA 1
ATOM 862 C C . LEU A 1 106 ? 10.108 -3.752 -11.334 1.00 86.31 106 LEU A C 1
ATOM 864 O O . LEU A 1 106 ? 10.222 -4.325 -12.412 1.00 86.31 106 LEU A O 1
ATOM 868 N N . TYR A 1 107 ? 10.263 -2.435 -11.206 1.00 77.88 107 TYR A N 1
ATOM 869 C CA . TYR A 1 107 ? 10.634 -1.573 -12.321 1.00 77.88 107 TYR A CA 1
ATOM 870 C C . TYR A 1 107 ? 12.127 -1.447 -12.556 1.00 77.88 107 TYR A C 1
ATOM 872 O O . TYR A 1 107 ? 12.561 -1.471 -13.704 1.00 77.88 107 TYR A O 1
ATOM 880 N N . ILE A 1 108 ? 12.911 -1.288 -11.493 1.00 77.50 108 ILE A N 1
ATOM 881 C CA . ILE A 1 108 ? 14.355 -1.069 -11.619 1.00 77.50 108 ILE A CA 1
ATOM 882 C C . ILE A 1 108 ? 15.063 -2.360 -12.029 1.00 77.50 108 ILE A C 1
ATOM 884 O O . ILE A 1 108 ? 16.031 -2.319 -12.785 1.00 77.50 108 ILE A O 1
ATOM 888 N N . ARG A 1 109 ? 14.626 -3.501 -11.489 1.00 71.38 109 ARG A N 1
ATOM 889 C CA . ARG A 1 109 ? 15.409 -4.740 -11.531 1.00 71.38 109 ARG A CA 1
ATOM 890 C C . ARG A 1 109 ? 14.887 -5.772 -12.524 1.00 71.38 109 ARG A C 1
ATOM 892 O O . ARG A 1 109 ? 15.645 -6.670 -12.868 1.00 71.38 109 ARG A O 1
ATOM 899 N N . LEU A 1 110 ? 13.626 -5.690 -12.949 1.00 66.06 110 LEU A N 1
ATOM 900 C CA . LEU A 1 110 ? 12.955 -6.797 -13.631 1.00 66.06 110 LEU A CA 1
ATOM 901 C C . LEU A 1 110 ? 12.360 -6.369 -14.989 1.00 66.06 110 LEU A C 1
ATOM 903 O O . LEU A 1 110 ? 11.228 -5.881 -15.046 1.00 66.06 110 LEU A O 1
ATOM 907 N N . PRO A 1 111 ? 13.087 -6.576 -16.103 1.00 58.06 111 PRO A N 1
ATOM 908 C CA . PRO A 1 111 ? 12.545 -6.387 -17.449 1.00 58.06 111 PRO A CA 1
ATOM 909 C C . PRO A 1 111 ? 11.587 -7.516 -17.886 1.00 58.06 111 PRO A C 1
ATOM 911 O O . PRO A 1 111 ? 10.869 -7.343 -18.873 1.00 58.06 111 PRO A O 1
ATOM 914 N N . GLU A 1 112 ? 11.558 -8.638 -17.160 1.00 60.47 112 GLU A N 1
ATOM 915 C CA . GLU A 1 112 ? 10.720 -9.817 -17.419 1.00 60.47 112 GLU A CA 1
ATOM 916 C C . GLU A 1 112 ? 9.239 -9.624 -17.029 1.00 60.47 112 GLU A C 1
ATOM 918 O O . GLU A 1 112 ? 8.855 -8.742 -16.243 1.00 60.47 112 GLU A O 1
ATOM 923 N N . ASP A 1 113 ? 8.367 -10.467 -17.592 1.00 65.50 113 ASP A N 1
ATOM 924 C CA . ASP A 1 113 ? 6.9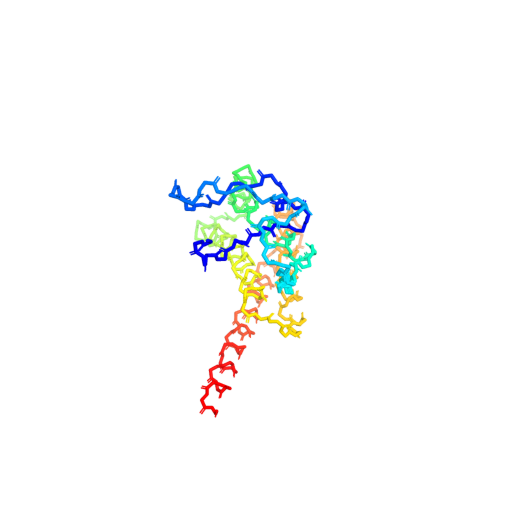25 -10.411 -17.360 1.00 65.50 113 ASP A CA 1
ATOM 925 C C . ASP A 1 113 ? 6.527 -11.026 -16.009 1.00 65.50 113 ASP A C 1
ATOM 927 O O . ASP A 1 113 ? 5.947 -12.103 -15.901 1.00 65.50 113 ASP A O 1
ATOM 931 N N . HIS A 1 114 ? 6.811 -10.303 -14.927 1.00 76.75 114 HIS A N 1
ATOM 932 C CA . HIS A 1 114 ? 6.327 -10.645 -13.588 1.00 76.75 114 HIS A CA 1
ATOM 933 C C . HIS A 1 114 ? 4.884 -10.181 -13.372 1.00 76.75 114 HIS A C 1
ATOM 935 O O . HIS A 1 114 ? 4.573 -9.542 -12.360 1.00 76.75 114 HIS A O 1
ATOM 941 N N . GLY A 1 115 ? 4.001 -10.490 -14.326 1.00 83.00 115 GLY A N 1
ATOM 942 C CA . GLY A 1 115 ? 2.586 -10.125 -14.298 1.00 83.00 115 GLY A CA 1
ATOM 943 C C . GLY A 1 115 ? 1.932 -10.464 -12.959 1.00 83.00 115 GLY A C 1
ATOM 944 O O . GLY A 1 115 ? 1.312 -9.599 -12.351 1.00 83.00 115 GLY A O 1
ATOM 945 N N . ARG A 1 116 ? 2.193 -11.664 -12.418 1.00 87.94 116 ARG A N 1
ATOM 946 C CA . ARG A 1 116 ? 1.658 -12.093 -11.113 1.00 87.94 116 ARG A CA 1
ATOM 947 C C . ARG A 1 116 ? 2.091 -11.194 -9.950 1.00 87.94 116 ARG A C 1
ATOM 949 O O . ARG A 1 116 ? 1.245 -10.803 -9.158 1.00 87.94 116 ARG A O 1
ATOM 956 N N . LEU A 1 117 ? 3.380 -10.853 -9.832 1.00 90.00 117 LEU A N 1
ATOM 957 C CA . LEU A 1 117 ? 3.853 -9.985 -8.740 1.00 90.00 117 LEU A CA 1
ATOM 958 C C . LEU A 1 117 ? 3.265 -8.582 -8.866 1.00 90.00 117 LEU A C 1
ATOM 960 O O . LEU A 1 117 ? 2.825 -8.013 -7.874 1.00 90.00 117 LEU A O 1
ATOM 964 N N . LYS A 1 118 ? 3.210 -8.050 -10.090 1.00 89.00 118 LYS A N 1
ATOM 965 C CA . LYS A 1 118 ? 2.603 -6.745 -10.364 1.00 89.00 118 LYS A CA 1
ATOM 966 C C . LYS A 1 118 ? 1.120 -6.727 -9.975 1.00 89.00 118 LYS A C 1
ATOM 968 O O . LYS A 1 118 ? 0.680 -5.771 -9.344 1.00 89.00 118 LYS A O 1
ATOM 973 N N . THR A 1 119 ? 0.378 -7.786 -10.299 1.00 91.06 119 THR A N 1
ATOM 974 C CA . THR A 1 119 ? -1.030 -7.946 -9.908 1.00 91.06 119 THR A CA 1
ATOM 975 C C . THR A 1 119 ? -1.192 -8.020 -8.394 1.00 91.06 119 THR A C 1
ATOM 977 O O . THR A 1 119 ? -2.026 -7.299 -7.863 1.00 91.06 119 THR A O 1
ATOM 980 N N . LEU A 1 120 ? -0.362 -8.797 -7.690 1.00 94.25 120 LEU A N 1
ATOM 981 C CA . LEU A 1 120 ? -0.428 -8.890 -6.226 1.00 94.25 120 LEU A CA 1
ATOM 982 C C . LEU A 1 120 ? -0.163 -7.540 -5.545 1.00 94.25 120 LEU A C 1
ATOM 984 O O . LEU A 1 120 ? -0.883 -7.168 -4.625 1.00 94.25 120 LEU A O 1
ATOM 988 N N . VAL A 1 121 ? 0.836 -6.778 -6.010 1.00 94.69 121 VAL A N 1
ATOM 989 C CA . VAL A 1 121 ? 1.117 -5.435 -5.469 1.00 94.69 121 VAL A CA 1
ATOM 990 C C . VAL A 1 121 ? -0.061 -4.485 -5.712 1.00 94.69 121 VAL A C 1
ATOM 992 O O . VAL A 1 121 ? -0.451 -3.741 -4.816 1.00 94.69 121 VAL A O 1
ATOM 995 N N . MET A 1 122 ? -0.639 -4.524 -6.915 1.00 94.31 122 MET A N 1
ATOM 996 C CA . MET A 1 122 ? -1.802 -3.714 -7.280 1.00 94.31 122 MET A CA 1
ATOM 997 C C . MET A 1 122 ? -3.023 -4.058 -6.420 1.00 94.31 122 MET A C 1
ATOM 999 O O . MET A 1 122 ? -3.651 -3.160 -5.868 1.00 94.31 122 MET A O 1
ATOM 1003 N N . GLN A 1 123 ? -3.334 -5.348 -6.274 1.00 95.25 123 GLN A N 1
ATOM 1004 C CA . GLN A 1 123 ? -4.447 -5.833 -5.456 1.00 95.25 123 GLN A CA 1
ATOM 1005 C C . GLN A 1 123 ? -4.272 -5.458 -3.986 1.00 95.25 123 GLN A C 1
ATOM 1007 O O . GLN A 1 123 ? -5.218 -4.971 -3.378 1.00 95.25 123 GLN A O 1
ATOM 1012 N N . LEU A 1 124 ? -3.064 -5.606 -3.430 1.00 97.06 124 LEU A N 1
ATOM 1013 C CA . LEU A 1 124 ? -2.793 -5.204 -2.051 1.00 97.06 124 LEU A CA 1
ATOM 1014 C C . LEU A 1 124 ? -3.073 -3.711 -1.833 1.00 97.06 124 LEU A C 1
ATOM 1016 O O . LEU A 1 124 ? -3.694 -3.355 -0.836 1.00 97.06 124 LEU A O 1
ATOM 1020 N N . LEU A 1 125 ? -2.657 -2.843 -2.765 1.00 97.06 125 LEU A N 1
ATOM 1021 C CA . LEU A 1 125 ? -2.948 -1.413 -2.662 1.00 97.06 125 LEU A CA 1
ATOM 1022 C C . LEU A 1 125 ? -4.452 -1.136 -2.727 1.00 97.06 125 LEU A C 1
ATOM 1024 O O . LEU A 1 125 ? -4.957 -0.411 -1.880 1.00 97.06 125 LEU A O 1
ATOM 1028 N N . HIS A 1 126 ? -5.161 -1.695 -3.710 1.00 95.44 126 HIS A N 1
ATOM 1029 C CA . HIS A 1 126 ? -6.600 -1.461 -3.856 1.00 95.44 126 HIS A CA 1
ATOM 1030 C C . HIS A 1 126 ? -7.379 -1.930 -2.629 1.00 95.44 126 HIS A C 1
ATOM 1032 O O . HIS A 1 126 ? -8.120 -1.138 -2.054 1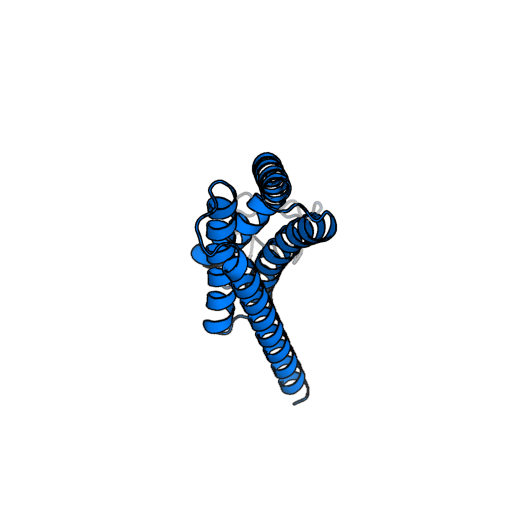.00 95.44 126 HIS A O 1
ATOM 1038 N N . ASN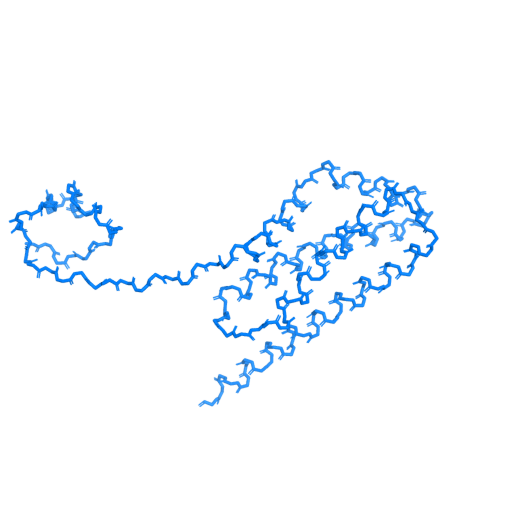 A 1 127 ? -7.127 -3.156 -2.170 1.00 95.00 127 ASN A N 1
ATOM 1039 C CA . ASN A 1 127 ? -7.780 -3.703 -0.985 1.00 95.00 127 ASN A CA 1
ATOM 1040 C C . ASN A 1 127 ? -7.481 -2.853 0.260 1.00 95.00 127 ASN A C 1
ATOM 1042 O O . ASN A 1 127 ? -8.354 -2.659 1.100 1.00 95.00 127 ASN A O 1
ATOM 1046 N N . PHE A 1 128 ? -6.257 -2.328 0.387 1.00 95.69 128 PHE A N 1
ATOM 1047 C CA . PHE A 1 128 ? -5.898 -1.456 1.503 1.00 95.69 128 PHE A CA 1
ATOM 1048 C C . PHE A 1 128 ? -6.597 -0.095 1.437 1.00 95.69 128 PHE A C 1
ATOM 1050 O O . PHE A 1 128 ? -7.029 0.418 2.465 1.00 95.69 128 PHE A O 1
ATOM 1057 N N . LEU A 1 129 ? -6.718 0.497 0.247 1.00 95.12 129 LEU A N 1
ATOM 1058 C CA . LEU A 1 129 ? -7.442 1.757 0.075 1.00 95.12 129 LEU A CA 1
ATOM 1059 C C . LEU A 1 129 ? -8.927 1.585 0.397 1.00 95.12 129 LEU A C 1
ATOM 1061 O O . LEU A 1 129 ? -9.474 2.408 1.118 1.00 95.12 129 LEU A O 1
ATOM 1065 N N . GLU A 1 130 ? -9.551 0.503 -0.069 1.00 93.38 130 GLU A N 1
ATOM 1066 C CA . GLU A 1 130 ? -10.934 0.165 0.286 1.00 93.38 130 GLU A CA 1
ATOM 1067 C C . GLU A 1 130 ? -11.097 -0.007 1.795 1.00 93.38 130 GLU A C 1
ATOM 1069 O O . GLU A 1 130 ? -11.988 0.590 2.388 1.00 93.38 130 GLU A O 1
ATOM 1074 N N . PHE A 1 131 ? -10.190 -0.739 2.440 1.00 92.75 131 PHE A N 1
ATOM 1075 C CA . PHE A 1 131 ? -10.173 -0.874 3.894 1.00 92.75 131 PHE A CA 1
ATOM 1076 C C . PHE A 1 131 ? -10.026 0.473 4.618 1.00 92.75 131 PHE A C 1
ATOM 1078 O O . PHE A 1 131 ? -10.677 0.699 5.637 1.00 92.75 131 PHE A O 1
ATOM 1085 N N . GLN A 1 132 ? -9.196 1.381 4.095 1.00 92.38 132 GLN A N 1
ATOM 1086 C CA . GLN A 1 132 ? -9.019 2.724 4.650 1.00 92.38 132 GLN A CA 1
ATOM 1087 C C . GLN A 1 132 ? -10.285 3.586 4.506 1.00 92.38 132 GLN A C 1
ATOM 1089 O O . GLN A 1 132 ? -10.488 4.473 5.326 1.00 92.38 132 GLN A O 1
ATOM 1094 N N . GLU A 1 133 ? -11.142 3.336 3.516 1.00 91.81 133 GLU A N 1
ATOM 1095 C CA . GLU A 1 133 ? -12.467 3.971 3.431 1.00 91.81 133 GLU A CA 1
ATOM 1096 C C . GLU A 1 133 ? -13.485 3.273 4.348 1.00 91.81 133 GLU A C 1
ATOM 1098 O O . GLU A 1 133 ? -14.244 3.922 5.065 1.00 91.81 133 GLU A O 1
ATOM 1103 N N . GLU A 1 134 ? -13.484 1.937 4.374 1.00 90.88 134 GLU A N 1
ATOM 1104 C CA . GLU A 1 134 ? -14.385 1.129 5.204 1.00 90.88 134 GLU A CA 1
ATOM 1105 C C . GLU A 1 134 ? -14.206 1.411 6.696 1.00 90.88 134 GLU A C 1
ATOM 1107 O O . GLU A 1 134 ? -15.184 1.399 7.436 1.00 90.88 134 GLU A O 1
ATOM 1112 N N . ILE A 1 135 ? -12.987 1.701 7.156 1.00 89.50 135 ILE A N 1
ATOM 1113 C CA . ILE A 1 135 ? -12.746 2.007 8.569 1.00 89.50 135 ILE A CA 1
ATOM 1114 C C . ILE A 1 135 ? -13.396 3.325 9.004 1.00 89.50 135 ILE A C 1
ATOM 1116 O O . ILE A 1 135 ? -13.719 3.488 10.175 1.00 89.50 135 ILE A O 1
ATOM 1120 N N . LEU A 1 136 ? -13.633 4.263 8.084 1.00 87.56 136 LEU A N 1
ATOM 1121 C CA . LEU A 1 136 ? -14.362 5.493 8.403 1.00 87.56 136 LEU A CA 1
ATOM 1122 C C . LEU A 1 136 ? -15.842 5.190 8.681 1.00 87.56 136 LEU A C 1
ATOM 1124 O O . LEU A 1 136 ? -16.475 5.866 9.497 1.00 87.56 136 LEU A O 1
ATOM 1128 N N . HIS A 1 137 ? -16.379 4.142 8.046 1.00 84.88 137 HIS A N 1
ATOM 1129 C CA . HIS A 1 137 ? -17.771 3.699 8.159 1.00 84.88 137 HIS A CA 1
ATOM 1130 C C . HIS A 1 137 ? -17.870 2.162 8.264 1.00 84.88 137 HIS A C 1
ATOM 1132 O O . HIS A 1 137 ? -18.279 1.501 7.300 1.00 84.88 137 HIS A O 1
ATOM 1138 N N . PRO A 1 138 ? -17.507 1.576 9.424 1.00 80.56 138 PRO A N 1
ATOM 1139 C CA . PRO A 1 138 ? -17.335 0.134 9.560 1.00 80.56 138 PRO A CA 1
ATOM 1140 C C . PRO A 1 138 ? -18.632 -0.622 9.310 1.00 80.56 138 PRO A C 1
ATOM 1142 O O . PRO A 1 138 ? -19.675 -0.324 9.895 1.00 80.56 138 PRO A O 1
ATOM 1145 N N . ARG A 1 139 ? -18.558 -1.644 8.461 1.00 80.00 139 ARG A N 1
ATOM 1146 C CA . ARG A 1 139 ? -19.664 -2.573 8.213 1.00 80.00 139 ARG A CA 1
ATOM 1147 C C . ARG A 1 139 ? -19.487 -3.844 9.038 1.00 80.00 139 ARG A C 1
ATOM 1149 O O . ARG A 1 139 ? -18.398 -4.142 9.535 1.00 80.00 139 ARG A O 1
ATOM 1156 N N . ALA A 1 140 ? -20.561 -4.621 9.160 1.00 78.44 140 ALA A N 1
ATOM 1157 C CA . ALA A 1 140 ? -20.472 -5.970 9.709 1.00 78.44 140 ALA A CA 1
ATOM 1158 C C . ALA A 1 140 ? -19.400 -6.776 8.947 1.00 78.44 140 ALA A C 1
ATOM 1160 O O . ALA A 1 140 ? -19.366 -6.748 7.719 1.00 78.44 140 ALA A O 1
ATOM 1161 N N . GLY A 1 141 ? -18.514 -7.459 9.678 1.00 73.69 141 GLY A N 1
ATOM 1162 C CA . GLY A 1 141 ? -17.391 -8.204 9.091 1.00 73.69 141 GLY A CA 1
ATOM 1163 C C . GLY A 1 141 ? -16.073 -7.429 8.967 1.00 73.69 141 GLY A C 1
ATOM 1164 O O . GLY A 1 141 ? -15.099 -7.985 8.484 1.00 73.69 141 GLY A O 1
ATOM 1165 N N . PHE A 1 142 ? -15.968 -6.186 9.451 1.00 80.25 142 PHE A N 1
ATOM 1166 C CA . PHE A 1 142 ? -14.708 -5.424 9.379 1.00 80.25 142 PHE A CA 1
ATOM 1167 C C . PHE A 1 142 ? -13.495 -6.149 10.005 1.00 80.25 142 PHE A C 1
ATOM 1169 O O . PHE A 1 142 ? -12.374 -6.033 9.514 1.00 80.25 142 PHE A O 1
ATOM 1176 N N . ALA A 1 143 ? -13.709 -6.948 11.056 1.00 77.25 143 ALA A N 1
ATOM 1177 C CA . ALA A 1 143 ? -12.641 -7.718 11.693 1.00 77.25 143 ALA A CA 1
ATOM 1178 C C . ALA A 1 143 ? -11.967 -8.722 10.734 1.00 77.25 143 ALA A C 1
ATOM 1180 O O . ALA A 1 143 ? -10.743 -8.850 10.761 1.00 77.25 143 ALA A O 1
ATOM 1181 N N . THR A 1 144 ? -12.722 -9.372 9.836 1.00 85.69 144 THR A N 1
ATOM 1182 C CA . THR A 1 144 ? -12.145 -10.329 8.874 1.00 85.69 144 THR A CA 1
ATOM 1183 C C . THR A 1 144 ? -11.310 -9.628 7.804 1.00 85.69 144 THR A C 1
ATOM 1185 O O . THR A 1 144 ? -10.324 -10.188 7.334 1.00 85.69 144 THR A O 1
ATOM 1188 N N . ARG A 1 145 ? -11.619 -8.364 7.479 1.00 87.62 145 ARG A N 1
ATOM 1189 C CA . ARG A 1 145 ? -10.850 -7.562 6.507 1.00 87.62 145 ARG A CA 1
ATOM 1190 C C . ARG A 1 145 ? -9.407 -7.336 6.949 1.00 87.62 145 ARG A C 1
ATOM 1192 O O . ARG A 1 145 ? -8.500 -7.343 6.117 1.00 87.62 145 ARG A O 1
ATOM 1199 N N . VAL A 1 146 ? -9.176 -7.175 8.254 1.00 86.25 146 VAL A N 1
ATOM 1200 C CA . VAL A 1 146 ? -7.819 -7.037 8.810 1.00 86.25 146 VAL A CA 1
ATOM 1201 C C . VAL A 1 146 ? -7.010 -8.316 8.572 1.00 86.25 146 VAL A C 1
ATOM 1203 O O . VAL A 1 146 ? -5.853 -8.257 8.154 1.00 86.25 146 VAL A O 1
ATOM 1206 N N . GLU A 1 147 ? -7.623 -9.477 8.800 1.00 90.19 147 GLU A N 1
ATOM 1207 C CA . GLU A 1 147 ? -6.988 -10.784 8.605 1.00 90.19 147 GLU A CA 1
ATOM 1208 C C . GLU A 1 147 ? -6.723 -11.075 7.120 1.00 90.19 147 GLU A C 1
ATOM 1210 O O . GLU A 1 147 ? -5.623 -11.504 6.762 1.00 90.19 147 GLU A O 1
ATOM 1215 N N . GLU A 1 148 ? -7.683 -10.765 6.245 1.00 92.25 148 GLU A N 1
ATOM 1216 C CA . GLU A 1 148 ? -7.551 -10.877 4.786 1.00 92.25 148 GLU A CA 1
ATOM 1217 C C . GLU A 1 148 ? -6.388 -10.032 4.251 1.00 92.25 148 GLU A C 1
ATOM 1219 O O . GLU A 1 148 ? -5.561 -10.515 3.469 1.00 92.25 148 GLU A O 1
ATOM 1224 N N . LEU A 1 149 ? -6.276 -8.777 4.699 1.00 93.25 149 LEU A N 1
ATOM 1225 C CA . LEU A 1 149 ? -5.171 -7.905 4.306 1.00 93.25 149 LEU A CA 1
ATOM 1226 C C . LEU A 1 149 ? -3.827 -8.430 4.806 1.00 93.25 149 LEU A C 1
ATOM 1228 O O . LEU A 1 149 ? -2.843 -8.412 4.062 1.00 93.25 149 LEU A O 1
ATOM 1232 N N . GLN A 1 150 ? -3.767 -8.933 6.039 1.00 94.38 150 GLN A N 1
ATOM 1233 C CA . GLN A 1 150 ? -2.541 -9.522 6.571 1.00 94.38 150 GLN A CA 1
ATOM 1234 C C . GLN A 1 150 ? -2.119 -10.762 5.769 1.00 94.38 150 GLN A C 1
ATOM 1236 O O . GLN A 1 150 ? -0.927 -10.947 5.495 1.00 94.38 150 GLN A O 1
ATOM 1241 N N . ALA A 1 151 ? -3.075 -11.596 5.354 1.00 95.12 151 ALA A N 1
ATOM 1242 C CA . ALA A 1 151 ? -2.816 -12.737 4.482 1.00 95.12 151 ALA A CA 1
ATOM 1243 C C . ALA A 1 151 ? -2.270 -12.291 3.114 1.00 95.12 151 ALA A C 1
ATOM 1245 O O . ALA A 1 151 ? -1.276 -12.853 2.644 1.00 95.12 151 ALA A O 1
ATOM 1246 N N . ALA A 1 152 ? -2.833 -11.233 2.522 1.00 95.62 152 ALA A N 1
ATOM 1247 C CA . ALA A 1 152 ? -2.355 -10.666 1.259 1.00 95.62 152 ALA A CA 1
ATOM 1248 C C . ALA A 1 152 ? -0.913 -10.126 1.361 1.00 95.62 152 ALA A C 1
ATOM 1250 O O . ALA A 1 152 ? -0.087 -10.383 0.479 1.00 95.62 152 ALA A O 1
ATOM 1251 N N . VAL A 1 153 ? -0.569 -9.442 2.461 1.00 96.31 153 VAL A N 1
ATOM 1252 C CA . VAL A 1 153 ? 0.813 -9.004 2.747 1.00 96.31 153 VAL A CA 1
ATOM 1253 C C . VAL A 1 153 ? 1.762 -10.202 2.807 1.00 96.31 153 VAL A C 1
ATOM 1255 O O . VAL A 1 153 ? 2.819 -10.205 2.166 1.00 96.31 153 VAL A O 1
ATOM 1258 N N . ASN A 1 154 ? 1.376 -11.250 3.532 1.00 96.00 154 ASN A N 1
ATOM 1259 C CA . ASN A 1 154 ? 2.190 -12.454 3.676 1.00 96.00 154 ASN A CA 1
ATOM 1260 C C . ASN A 1 154 ? 2.390 -13.179 2.336 1.00 96.00 154 ASN A C 1
ATOM 1262 O O . ASN A 1 154 ? 3.511 -13.605 2.027 1.00 96.00 154 ASN A O 1
ATOM 1266 N N . GLU A 1 155 ? 1.350 -13.278 1.504 1.00 95.56 155 GLU A N 1
ATOM 1267 C CA . GLU A 1 155 ? 1.455 -13.853 0.160 1.00 95.56 155 GLU A CA 1
ATOM 1268 C C . GLU A 1 155 ? 2.406 -13.043 -0.731 1.00 95.56 155 GLU A C 1
ATOM 1270 O O . GLU A 1 155 ? 3.237 -13.621 -1.455 1.00 95.56 155 GLU A O 1
ATOM 1275 N N . LEU A 1 156 ? 2.315 -11.711 -0.669 1.00 94.88 156 LEU A N 1
ATOM 1276 C CA . LEU A 1 156 ? 3.189 -10.817 -1.416 1.00 94.88 156 LEU A CA 1
ATOM 1277 C C . LEU A 1 156 ? 4.651 -11.051 -1.024 1.00 94.88 156 LEU A C 1
ATOM 1279 O O . LEU A 1 156 ? 5.484 -11.357 -1.884 1.00 94.88 156 LEU A O 1
ATOM 1283 N N . LEU A 1 157 ? 4.957 -11.002 0.275 1.00 94.94 157 LEU A N 1
ATOM 1284 C CA . LEU A 1 157 ? 6.300 -11.239 0.807 1.00 94.94 157 LEU A CA 1
ATOM 1285 C C . LEU A 1 157 ? 6.835 -12.619 0.413 1.00 94.94 157 LEU A C 1
ATOM 1287 O O . LEU A 1 157 ? 7.976 -12.740 -0.045 1.00 94.94 157 LEU A O 1
ATOM 1291 N N . ALA A 1 158 ? 6.019 -13.668 0.534 1.00 94.56 158 ALA A N 1
ATOM 1292 C CA . ALA A 1 158 ? 6.399 -15.019 0.129 1.00 94.56 158 ALA A CA 1
ATOM 1293 C C . ALA A 1 158 ? 6.711 -15.098 -1.375 1.00 94.56 158 ALA A C 1
ATOM 1295 O O . ALA A 1 158 ? 7.666 -15.765 -1.790 1.00 94.56 158 ALA A O 1
ATOM 1296 N N . SER A 1 159 ? 5.940 -14.402 -2.208 1.00 91.88 159 SER A N 1
ATOM 1297 C CA . SER A 1 159 ? 6.141 -14.365 -3.658 1.00 91.88 159 SER A CA 1
ATOM 1298 C C . SER A 1 159 ? 7.410 -13.595 -4.047 1.00 91.88 159 SER A C 1
ATOM 1300 O O . SER A 1 159 ? 8.186 -14.098 -4.863 1.00 91.88 159 SER A O 1
ATOM 1302 N N . PHE A 1 160 ? 7.705 -12.466 -3.398 1.00 90.56 160 PHE A N 1
ATOM 1303 C CA . PHE A 1 160 ? 8.961 -11.729 -3.595 1.00 90.56 160 PHE A CA 1
ATOM 1304 C C . PHE A 1 160 ? 10.186 -12.520 -3.120 1.00 90.56 160 PHE A C 1
ATOM 1306 O O . PHE A 1 160 ? 11.186 -12.601 -3.835 1.00 90.56 160 PHE A O 1
ATOM 1313 N N . ARG A 1 161 ? 10.108 -13.192 -1.964 1.00 90.62 161 ARG A N 1
ATOM 1314 C CA . ARG A 1 161 ? 11.184 -14.074 -1.469 1.00 90.62 161 ARG A CA 1
ATOM 1315 C C . ARG A 1 161 ? 11.458 -15.240 -2.419 1.00 90.62 161 ARG A C 1
ATOM 1317 O O . ARG A 1 161 ? 12.614 -15.601 -2.628 1.00 90.62 161 ARG A O 1
ATOM 1324 N N . ARG A 1 162 ? 10.414 -15.847 -2.997 1.00 88.69 162 ARG A N 1
ATOM 1325 C CA . ARG A 1 162 ? 10.561 -16.887 -4.034 1.00 88.69 162 ARG A CA 1
ATOM 1326 C C . ARG A 1 162 ? 11.239 -16.334 -5.287 1.00 88.69 162 ARG A C 1
ATOM 1328 O O . ARG A 1 162 ? 12.152 -16.973 -5.795 1.00 88.69 162 ARG A O 1
ATOM 1335 N N . CYS A 1 163 ? 10.840 -15.146 -5.740 1.00 85.25 163 CYS A N 1
ATOM 1336 C CA . CYS A 1 163 ? 11.446 -14.487 -6.898 1.00 85.25 163 CYS A CA 1
ATOM 1337 C C . CYS A 1 163 ? 12.938 -14.201 -6.679 1.00 85.25 163 CYS A C 1
ATOM 1339 O O . CYS A 1 163 ? 13.762 -14.569 -7.510 1.00 85.25 163 CYS A O 1
ATOM 1341 N N . LYS A 1 164 ? 13.295 -13.626 -5.524 1.00 82.50 164 LYS A N 1
ATOM 1342 C CA . LYS A 1 164 ? 14.689 -13.327 -5.172 1.00 82.50 164 LYS A CA 1
ATOM 1343 C C . LYS A 1 164 ? 15.558 -14.588 -5.134 1.00 82.50 164 LYS A C 1
ATOM 1345 O O . LYS A 1 164 ? 16.678 -14.564 -5.624 1.00 82.50 164 LYS A O 1
ATOM 1350 N N . ARG A 1 165 ? 15.044 -15.700 -4.590 1.00 84.62 165 ARG A N 1
ATOM 1351 C CA . ARG A 1 165 ? 15.770 -16.984 -4.568 1.00 84.62 165 ARG A CA 1
ATOM 1352 C C . ARG A 1 165 ? 16.047 -17.527 -5.970 1.00 84.62 165 ARG A C 1
ATOM 1354 O O . ARG A 1 165 ? 17.175 -17.923 -6.225 1.00 84.62 165 ARG A O 1
ATOM 1361 N N . LYS A 1 166 ? 15.054 -17.490 -6.868 1.00 79.19 166 LYS A N 1
ATOM 1362 C CA . LYS A 1 166 ? 15.227 -17.920 -8.267 1.00 79.19 166 LYS A CA 1
ATOM 1363 C C . LYS A 1 166 ? 16.308 -17.115 -8.994 1.00 79.19 166 LYS A C 1
ATOM 1365 O O . LYS A 1 166 ? 17.090 -17.695 -9.733 1.00 79.19 166 LYS A O 1
ATOM 1370 N N . GLN A 1 167 ? 16.373 -15.808 -8.740 1.00 73.06 167 GLN A N 1
ATOM 1371 C CA . GLN A 1 167 ? 17.408 -14.947 -9.316 1.00 73.06 167 GLN A CA 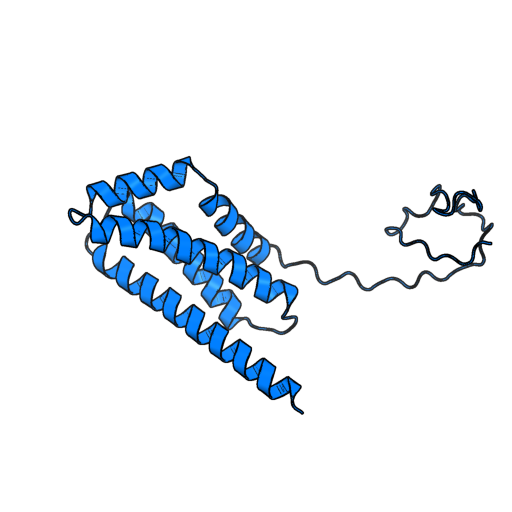1
ATOM 1372 C C . GLN A 1 167 ? 18.814 -15.285 -8.811 1.00 73.06 167 GLN A C 1
ATOM 1374 O O . GLN A 1 167 ? 19.750 -15.252 -9.596 1.00 73.06 167 GLN A O 1
ATOM 1379 N N . LEU A 1 168 ? 18.977 -15.633 -7.527 1.00 69.19 168 LEU A N 1
ATOM 1380 C CA . LEU A 1 168 ? 20.282 -16.070 -7.017 1.00 69.19 168 LEU A CA 1
ATOM 1381 C C . LEU A 1 168 ? 20.723 -17.395 -7.646 1.00 69.19 168 LEU A C 1
ATOM 1383 O O . LEU A 1 168 ? 21.891 -17.527 -7.982 1.00 69.19 168 LEU A O 1
ATOM 1387 N N . SER A 1 169 ? 19.813 -18.357 -7.821 1.00 66.00 169 SER A N 1
ATOM 1388 C CA . SER A 1 169 ? 20.162 -19.641 -8.442 1.00 66.00 169 SER A CA 1
ATOM 1389 C C . SER A 1 169 ? 20.537 -19.508 -9.920 1.00 66.00 169 SER A C 1
ATOM 1391 O O . SER A 1 169 ? 21.400 -20.240 -10.374 1.00 66.00 169 SER A O 1
ATOM 1393 N N . SER A 1 170 ? 19.949 -18.556 -10.654 1.00 59.44 170 SER A N 1
ATOM 1394 C CA . SER A 1 170 ? 20.262 -18.303 -12.070 1.00 59.44 170 SER A CA 1
ATOM 1395 C C . SER A 1 170 ? 21.506 -17.434 -12.302 1.00 59.44 170 SER A C 1
ATOM 1397 O O . SER A 1 170 ? 21.811 -17.113 -13.440 1.00 59.44 170 SER A O 1
ATOM 1399 N N . SER A 1 171 ? 22.173 -16.958 -11.245 1.00 55.66 171 SER A N 1
ATOM 1400 C CA . SER A 1 171 ? 23.421 -16.176 -11.337 1.00 55.66 171 SER A CA 1
ATOM 1401 C C . SER A 1 171 ? 24.664 -16.977 -10.929 1.00 55.66 171 SER A C 1
ATOM 1403 O O . SER A 1 171 ? 25.741 -16.399 -10.822 1.00 55.66 171 SER A O 1
ATOM 1405 N N . VAL A 1 172 ? 24.501 -18.274 -10.640 1.00 53.00 172 VAL A N 1
ATOM 1406 C CA . VAL A 1 172 ? 25.579 -19.202 -10.243 1.00 53.00 172 VAL A CA 1
ATOM 1407 C C . VAL A 1 172 ? 25.885 -20.226 -11.357 1.00 53.00 172 VAL A C 1
ATOM 1409 O O . VAL A 1 172 ? 26.800 -21.028 -11.209 1.00 53.00 172 VAL A O 1
ATOM 1412 N N . GLU A 1 173 ? 25.172 -20.158 -12.484 1.00 39.09 173 GLU A N 1
ATOM 1413 C CA . GLU A 1 173 ? 25.487 -20.847 -13.749 1.00 39.09 173 GLU A CA 1
ATOM 1414 C C . GLU A 1 173 ? 26.068 -19.847 -14.756 1.00 39.09 173 GLU A C 1
ATOM 1416 O O . GLU A 1 173 ? 27.007 -20.234 -15.486 1.00 39.09 173 GLU A O 1
#

Radius of gyration: 24.85 Å; chains: 1; bounding box: 60×48×64 Å